Protein AF-A0A090W4I1-F1 (afdb_monomer_lite)

InterPro domains:
  IPR001086 Prephenate dehydratase [PF00800] (12-67)
  IPR001086 Prephenate dehydratase [PS51171] (11-68)

Organism: NCBI:txid504487

Structure (mmCIF, N/CA/C/O backbone):
data_AF-A0A090W4I1-F1
#
_entry.id   AF-A0A090W4I1-F1
#
loop_
_atom_site.group_PDB
_atom_site.id
_atom_site.type_symbol
_atom_site.label_atom_id
_atom_site.label_alt_id
_atom_site.label_comp_id
_atom_site.label_asym_id
_atom_site.label_entity_id
_atom_site.label_seq_id
_atom_site.pdbx_PDB_ins_code
_atom_site.Cartn_x
_atom_site.Cartn_y
_atom_site.Cartn_z
_atom_site.occupancy
_atom_site.B_iso_or_equiv
_atom_site.auth_seq_id
_atom_site.auth_comp_id
_atom_site.auth_asym_id
_atom_site.auth_atom_id
_atom_site.pdbx_PDB_model_num
ATOM 1 N N . MET A 1 1 ? -14.441 21.746 24.539 1.00 41.72 1 MET A N 1
ATOM 2 C CA . MET A 1 1 ? -13.877 20.390 24.402 1.00 41.72 1 MET A CA 1
ATOM 3 C C . MET A 1 1 ? -13.731 20.138 22.911 1.00 41.72 1 MET A C 1
ATOM 5 O O . MET A 1 1 ? -14.734 19.889 22.257 1.00 41.72 1 MET A O 1
ATOM 9 N N . LYS A 1 2 ? -12.548 20.397 22.340 1.00 39.69 2 LYS A N 1
ATOM 10 C CA . LYS A 1 2 ? -12.304 20.097 20.924 1.00 39.69 2 LYS A CA 1
ATOM 11 C C . LYS A 1 2 ? -12.167 18.584 20.833 1.00 39.69 2 LYS A C 1
ATOM 13 O O . LYS A 1 2 ? -11.273 18.020 21.453 1.00 39.69 2 LYS A O 1
ATOM 18 N N . ILE A 1 3 ? -13.120 17.944 20.173 1.00 49.00 3 ILE A N 1
ATOM 19 C CA . ILE A 1 3 ? -13.075 16.515 19.886 1.00 49.00 3 ILE A CA 1
ATOM 20 C C . ILE A 1 3 ? -12.123 16.391 18.693 1.00 49.00 3 ILE A C 1
ATOM 22 O O . ILE A 1 3 ? -12.548 16.355 17.545 1.00 49.00 3 ILE A O 1
ATOM 26 N N . GLU A 1 4 ? -10.824 16.490 18.962 1.00 49.47 4 GLU A N 1
ATOM 27 C CA . GLU A 1 4 ? -9.777 16.180 17.991 1.00 49.47 4 GLU A CA 1
ATOM 28 C C . GLU A 1 4 ? -9.715 14.649 17.936 1.00 49.47 4 GLU A C 1
ATOM 30 O O . GLU A 1 4 ? -8.958 14.018 18.673 1.00 49.47 4 GLU A O 1
ATOM 35 N N . THR A 1 5 ? -10.592 14.020 17.152 1.00 52.06 5 THR A N 1
ATOM 36 C CA . THR A 1 5 ? -10.461 12.591 16.855 1.00 52.06 5 THR A CA 1
ATOM 37 C C . THR A 1 5 ? -9.253 12.444 15.936 1.00 52.06 5 THR A C 1
ATOM 39 O O . THR A 1 5 ? -9.382 12.469 14.716 1.00 52.06 5 THR A O 1
ATOM 42 N N . PHE A 1 6 ? -8.055 12.382 16.515 1.00 58.06 6 PHE A N 1
ATOM 43 C CA . PHE A 1 6 ? -6.846 12.049 15.777 1.00 58.06 6 PHE A CA 1
ATOM 44 C C . PHE A 1 6 ? -6.960 10.564 15.420 1.00 58.06 6 PHE A C 1
ATOM 46 O O . PHE A 1 6 ? -6.728 9.699 16.264 1.00 58.06 6 PHE A O 1
ATOM 53 N N . PHE A 1 7 ? -7.448 10.260 14.215 1.00 66.88 7 PHE A N 1
ATOM 54 C CA . PHE A 1 7 ? -7.462 8.889 13.714 1.00 66.88 7 PHE A CA 1
ATOM 55 C C . PHE A 1 7 ? -6.011 8.416 13.628 1.00 66.88 7 PHE A C 1
ATOM 57 O O . PHE A 1 7 ? -5.219 8.952 12.856 1.00 66.88 7 PHE A O 1
ATOM 64 N N . MET A 1 8 ? -5.658 7.455 14.478 1.00 83.69 8 MET A N 1
ATOM 65 C CA . MET A 1 8 ? -4.350 6.820 14.443 1.00 83.69 8 MET A CA 1
ATOM 66 C C . MET A 1 8 ? -4.306 5.900 13.226 1.00 83.69 8 MET A C 1
ATOM 68 O O . MET A 1 8 ? -5.105 4.971 13.135 1.00 83.69 8 MET A O 1
ATOM 72 N N . ILE A 1 9 ? -3.405 6.195 12.293 1.00 93.94 9 ILE A N 1
ATOM 73 C CA . ILE A 1 9 ? -3.168 5.381 11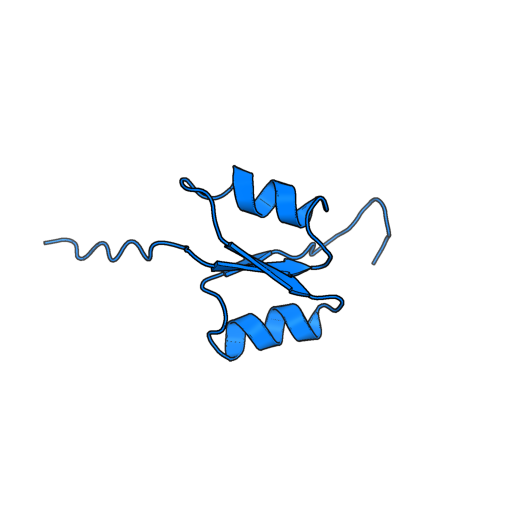.101 1.00 93.94 9 ILE A CA 1
ATOM 74 C C . ILE A 1 9 ? -2.310 4.191 11.524 1.00 93.94 9 ILE A C 1
ATOM 76 O O . ILE A 1 9 ? -1.182 4.390 11.964 1.00 93.94 9 ILE A O 1
ATOM 80 N N . ASN A 1 10 ? -2.843 2.976 11.414 1.00 94.56 10 ASN A N 1
ATOM 81 C CA . ASN A 1 10 ? -2.134 1.743 11.762 1.00 94.56 10 ASN A CA 1
ATOM 82 C C . ASN A 1 10 ? -1.797 0.920 10.516 1.00 94.56 10 ASN A C 1
ATOM 84 O O . ASN A 1 10 ? -0.749 0.2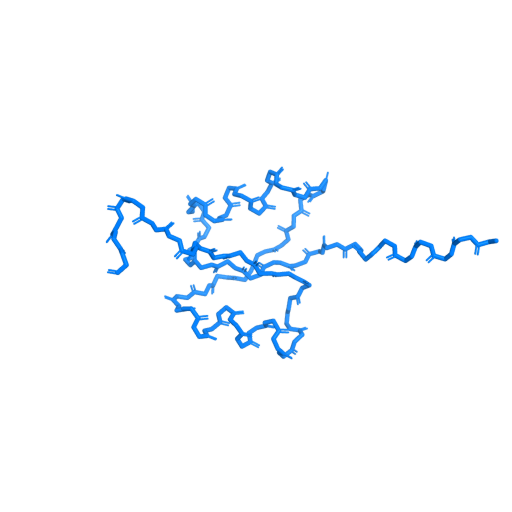85 10.476 1.00 94.56 10 ASN A O 1
ATOM 88 N N . THR A 1 11 ? -2.673 0.921 9.505 1.00 97.69 11 THR A N 1
ATOM 89 C CA . THR A 1 11 ? -2.495 0.137 8.271 1.00 97.69 11 THR A CA 1
ATOM 90 C C . THR A 1 11 ? -2.602 1.011 7.030 1.00 97.69 11 THR A C 1
ATOM 92 O O . THR A 1 11 ? -3.541 1.798 6.889 1.00 97.69 11 THR A O 1
ATOM 95 N N . VAL A 1 12 ? -1.668 0.840 6.093 1.00 98.06 12 VAL A N 1
ATOM 96 C CA . VAL A 1 12 ? -1.590 1.627 4.860 1.00 98.06 12 VAL A CA 1
ATOM 97 C C . VAL A 1 12 ? -1.496 0.727 3.632 1.00 98.06 12 VAL A C 1
ATOM 99 O O . VAL A 1 12 ? -0.567 -0.069 3.501 1.00 98.06 12 VAL A O 1
ATOM 102 N N . ALA A 1 13 ? -2.417 0.873 2.682 1.00 98.50 13 ALA A N 1
ATOM 103 C CA . ALA A 1 13 ? -2.265 0.248 1.370 1.00 98.50 13 ALA A CA 1
ATOM 104 C C . ALA A 1 13 ? -1.219 1.008 0.544 1.00 98.50 13 ALA A C 1
ATOM 106 O O . ALA A 1 13 ? -1.295 2.229 0.413 1.00 98.50 13 ALA A O 1
ATOM 107 N N . ILE A 1 14 ? -0.248 0.304 -0.035 1.00 98.12 14 ILE A N 1
ATOM 108 C CA . ILE A 1 14 ? 0.776 0.904 -0.896 1.00 98.12 14 ILE A CA 1
ATOM 109 C C . ILE A 1 14 ? 0.702 0.321 -2.305 1.00 98.12 14 ILE A C 1
ATOM 111 O O . ILE A 1 14 ? 0.490 -0.880 -2.479 1.00 98.12 14 ILE A O 1
ATOM 115 N N . GLN A 1 15 ? 0.931 1.148 -3.324 1.00 96.69 15 GLN A N 1
ATOM 116 C CA . GLN A 1 15 ? 1.154 0.640 -4.677 1.00 96.69 15 GLN A CA 1
ATOM 117 C C . GLN A 1 15 ? 2.553 -0.008 -4.762 1.00 96.69 15 GLN A C 1
ATOM 119 O O . GLN A 1 15 ? 3.569 0.633 -4.501 1.00 96.69 15 GLN A O 1
ATOM 124 N N . GLY A 1 16 ? 2.630 -1.285 -5.124 1.00 94.75 16 GLY A N 1
ATOM 125 C CA . GLY A 1 16 ? 3.866 -2.069 -5.162 1.00 94.75 16 GLY A CA 1
ATOM 126 C C . GLY A 1 16 ? 4.109 -2.888 -3.890 1.00 94.75 16 GLY A C 1
ATOM 127 O O . GLY A 1 16 ? 3.170 -3.311 -3.224 1.00 94.75 16 GLY A O 1
ATOM 128 N N . ILE A 1 17 ? 5.385 -3.145 -3.590 1.00 96.75 17 ILE A N 1
ATOM 129 C CA . ILE A 1 17 ? 5.833 -4.09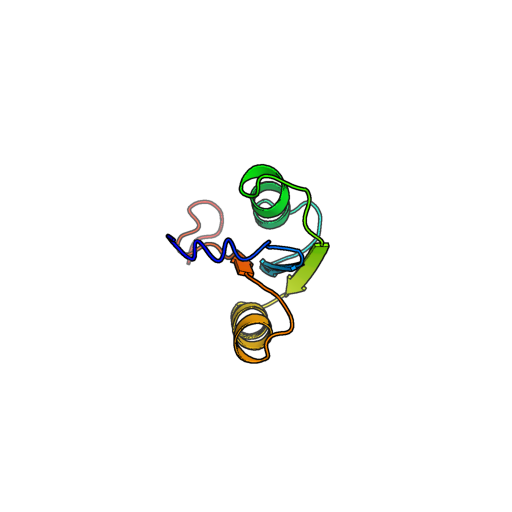3 -2.553 1.00 96.75 17 ILE A CA 1
ATOM 130 C C . ILE A 1 17 ? 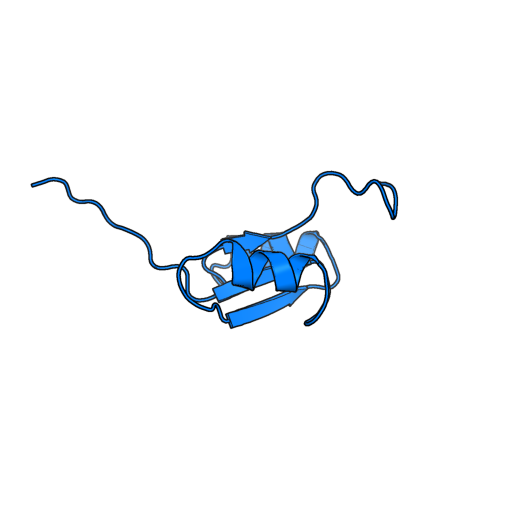6.655 -3.414 -1.448 1.00 96.75 17 ILE A C 1
ATOM 132 O O . ILE A 1 17 ? 7.102 -2.268 -1.597 1.00 96.75 17 ILE A O 1
ATOM 136 N N . ARG A 1 18 ? 6.925 -4.132 -0.354 1.00 97.12 18 ARG A N 1
ATOM 137 C CA . ARG A 1 18 ? 7.871 -3.740 0.694 1.00 97.12 18 ARG A CA 1
ATOM 138 C C . ARG A 1 18 ? 9.237 -3.439 0.085 1.00 97.12 18 ARG A C 1
ATOM 140 O O . ARG A 1 18 ? 9.775 -4.196 -0.716 1.00 97.12 18 ARG A O 1
ATOM 147 N N . GLY A 1 19 ? 9.804 -2.311 0.492 1.00 95.56 19 GLY A N 1
ATOM 148 C CA . GLY A 1 19 ? 11.067 -1.795 -0.041 1.00 95.56 19 GLY A CA 1
ATOM 149 C C . GLY A 1 19 ? 10.912 -0.894 -1.271 1.00 95.56 19 GLY A C 1
ATOM 150 O O . GLY A 1 19 ? 11.901 -0.311 -1.704 1.00 95.56 19 GLY A O 1
ATOM 151 N N . SER A 1 20 ? 9.700 -0.727 -1.812 1.00 95.00 20 SER A N 1
ATOM 152 C CA . SER A 1 20 ? 9.416 0.307 -2.816 1.00 95.00 20 SER A CA 1
ATOM 153 C C . SER A 1 20 ? 9.498 1.722 -2.230 1.00 95.00 20 SER A C 1
ATOM 155 O O . SER A 1 20 ? 9.476 1.915 -1.013 1.00 95.00 20 SER A O 1
ATOM 157 N N . PHE A 1 21 ? 9.511 2.739 -3.097 1.00 94.19 21 PHE A N 1
ATOM 158 C CA . PHE A 1 21 ? 9.406 4.130 -2.651 1.00 94.19 21 PHE A CA 1
ATOM 159 C C . PHE A 1 21 ? 8.114 4.397 -1.867 1.00 94.19 21 PHE A C 1
ATOM 161 O O . PHE A 1 21 ? 8.153 5.124 -0.883 1.00 94.19 21 PHE A O 1
ATOM 168 N N . HIS A 1 22 ? 6.994 3.759 -2.223 1.00 95.56 22 HIS A N 1
ATOM 169 C CA . HIS A 1 22 ? 5.740 3.905 -1.480 1.00 95.56 22 HIS A CA 1
ATOM 170 C C . HIS A 1 22 ? 5.816 3.295 -0.074 1.00 95.56 22 HIS A C 1
ATOM 172 O O . HIS A 1 22 ? 5.260 3.865 0.860 1.00 95.56 22 HIS A O 1
ATOM 178 N N . HIS A 1 23 ? 6.560 2.196 0.102 1.00 96.69 23 HIS A N 1
ATOM 179 C CA . HIS A 1 23 ? 6.862 1.663 1.434 1.00 96.69 23 HIS A CA 1
ATOM 180 C C . HIS A 1 23 ? 7.707 2.644 2.255 1.00 96.69 23 HIS A C 1
ATOM 182 O O . HIS A 1 23 ? 7.426 2.852 3.425 1.00 96.69 23 HIS A O 1
ATOM 188 N N . ILE A 1 24 ? 8.719 3.280 1.659 1.00 95.81 24 ILE A N 1
ATOM 189 C CA . ILE A 1 24 ? 9.525 4.284 2.374 1.00 95.81 24 ILE A CA 1
ATOM 190 C C . ILE A 1 24 ? 8.640 5.460 2.808 1.00 95.81 24 ILE A C 1
ATOM 192 O O . ILE A 1 24 ? 8.670 5.851 3.969 1.00 95.81 24 ILE A O 1
ATOM 196 N N . VAL A 1 25 ? 7.788 5.973 1.914 1.00 95.50 25 VAL A N 1
ATOM 197 C CA . VAL A 1 25 ? 6.845 7.051 2.254 1.00 95.50 25 VAL A CA 1
ATOM 198 C C . VAL A 1 25 ? 5.900 6.630 3.380 1.00 95.50 25 VAL A C 1
ATOM 200 O O . VAL A 1 25 ? 5.643 7.438 4.266 1.00 95.50 25 VAL A O 1
ATOM 203 N N . SER A 1 26 ? 5.419 5.380 3.399 1.00 95.88 26 SER A N 1
ATOM 204 C CA . SER A 1 26 ? 4.539 4.912 4.477 1.00 95.88 26 SER A CA 1
ATOM 205 C C . SER A 1 26 ? 5.226 4.918 5.842 1.00 95.88 26 SER A C 1
ATOM 207 O O . SER A 1 26 ? 4.561 5.163 6.837 1.00 95.88 26 SER A O 1
ATOM 209 N N . GLN A 1 27 ? 6.533 4.662 5.905 1.00 95.06 27 GLN A N 1
ATOM 210 C CA . GLN A 1 27 ? 7.268 4.655 7.174 1.00 95.06 27 GLN A CA 1
ATOM 211 C C . GLN A 1 27 ? 7.720 6.056 7.615 1.00 95.06 27 GLN A C 1
ATOM 213 O O . GLN A 1 27 ? 7.856 6.294 8.807 1.00 95.06 27 GLN A O 1
ATOM 218 N N . GLU A 1 28 ? 7.934 6.984 6.677 1.00 94.94 28 GLU A N 1
ATOM 219 C CA . GLU A 1 28 ? 8.459 8.328 6.976 1.00 94.94 28 GLU A CA 1
ATOM 220 C C . GLU A 1 28 ? 7.366 9.400 7.136 1.00 94.94 28 GLU A C 1
ATOM 222 O O . GLU A 1 28 ? 7.590 10.427 7.773 1.00 94.94 28 GLU A O 1
ATOM 227 N N . PHE A 1 29 ? 6.191 9.215 6.524 1.00 94.69 29 PHE A N 1
ATOM 228 C CA . PHE A 1 29 ? 5.125 10.223 6.548 1.00 94.69 29 PHE A CA 1
ATOM 229 C C . PHE A 1 29 ? 4.318 10.210 7.854 1.00 94.69 29 PHE A C 1
ATOM 231 O O . PHE A 1 29 ? 3.899 11.266 8.333 1.00 94.69 29 PHE A O 1
ATOM 238 N N . PHE A 1 30 ? 4.079 9.026 8.422 1.00 91.31 30 PHE A N 1
ATOM 239 C CA . PHE A 1 30 ? 3.323 8.870 9.663 1.00 91.31 30 PHE A CA 1
ATOM 240 C C . PHE A 1 30 ? 4.251 8.936 10.880 1.00 91.31 30 PHE A C 1
ATOM 242 O O . PHE A 1 30 ? 5.419 8.575 10.811 1.00 91.31 30 PHE A O 1
ATOM 249 N N . SER A 1 31 ? 3.732 9.434 12.007 1.00 86.69 31 SER A N 1
ATOM 250 C CA . SER A 1 31 ? 4.530 9.623 13.230 1.00 86.69 31 SER A CA 1
ATOM 251 C C . SER A 1 31 ? 4.950 8.314 13.902 1.00 86.69 31 SER A C 1
ATOM 253 O O . SER A 1 31 ? 5.896 8.320 14.679 1.00 86.69 31 SER A O 1
ATOM 255 N N . GLU A 1 32 ? 4.250 7.221 13.607 1.00 89.62 32 GLU A N 1
ATOM 256 C CA . GLU A 1 32 ? 4.524 5.879 14.114 1.00 89.62 32 GLU A CA 1
ATOM 257 C C . GLU A 1 32 ? 4.626 4.903 12.932 1.00 89.62 32 GLU A C 1
ATOM 259 O O . GLU A 1 32 ? 3.968 5.131 11.909 1.00 89.62 32 GLU A O 1
ATOM 264 N N . PRO A 1 33 ? 5.415 3.818 13.050 1.00 90.88 33 PRO A N 1
ATOM 265 C CA . PRO A 1 33 ? 5.474 2.779 12.030 1.00 90.88 33 PRO A CA 1
ATOM 266 C C . PRO A 1 33 ? 4.092 2.186 11.749 1.00 90.88 33 PRO A C 1
ATOM 268 O O . PRO A 1 33 ? 3.333 1.889 12.672 1.00 90.88 33 PRO A O 1
ATOM 271 N N . VAL A 1 34 ? 3.801 1.962 10.469 1.00 95.88 34 VAL A N 1
ATOM 272 C CA . VAL A 1 34 ? 2.519 1.420 9.999 1.00 95.88 34 VAL A CA 1
ATOM 273 C C . VAL A 1 34 ? 2.706 0.066 9.329 1.00 95.88 34 VAL A C 1
ATOM 275 O O . VAL A 1 34 ? 3.697 -0.167 8.620 1.00 95.88 34 VAL A O 1
ATOM 278 N N . ASP A 1 35 ? 1.720 -0.807 9.504 1.00 97.75 35 ASP A N 1
ATOM 279 C CA . ASP A 1 35 ? 1.587 -2.017 8.704 1.00 97.75 35 ASP A CA 1
ATOM 280 C C . ASP A 1 35 ? 1.219 -1.656 7.263 1.00 97.75 35 ASP A C 1
ATOM 282 O O . ASP A 1 35 ? 0.575 -0.639 6.994 1.00 97.75 35 ASP A O 1
ATOM 286 N N . ILE A 1 36 ? 1.640 -2.496 6.315 1.00 98.12 36 ILE A N 1
ATOM 287 C CA . ILE A 1 36 ? 1.391 -2.266 4.892 1.00 98.12 36 ILE A CA 1
ATOM 288 C C . ILE A 1 36 ? 0.576 -3.381 4.253 1.00 98.12 36 ILE A C 1
ATOM 290 O O . ILE A 1 36 ? 0.778 -4.561 4.543 1.00 98.12 36 ILE A O 1
ATOM 294 N N . ILE A 1 37 ? -0.275 -2.991 3.307 1.00 98.44 37 ILE A N 1
ATOM 295 C CA . ILE A 1 37 ? -0.913 -3.894 2.348 1.00 98.44 37 ILE A CA 1
ATOM 296 C C . ILE A 1 37 ? -0.297 -3.627 0.975 1.00 98.44 37 ILE A C 1
ATOM 298 O O . ILE A 1 37 ? -0.450 -2.545 0.408 1.00 98.44 37 ILE A O 1
ATOM 302 N N . GLU A 1 38 ? 0.418 -4.614 0.440 1.00 98.38 38 GLU A N 1
ATOM 303 C CA . GLU A 1 38 ? 1.045 -4.539 -0.881 1.00 98.38 38 GLU A CA 1
ATOM 304 C C . GLU A 1 38 ? -0.004 -4.726 -1.983 1.00 98.38 38 GLU A C 1
ATOM 306 O O . GLU A 1 38 ? -0.677 -5.757 -2.054 1.00 98.38 38 GLU A O 1
ATOM 311 N N . CYS A 1 39 ? -0.142 -3.736 -2.863 1.00 98.06 39 CYS A N 1
ATOM 312 C CA . CYS A 1 39 ? -1.114 -3.752 -3.951 1.00 98.06 39 CYS A CA 1
ATOM 313 C C . CYS A 1 39 ? -0.413 -3.613 -5.303 1.00 98.06 39 CYS A C 1
ATOM 315 O O . CYS A 1 39 ? 0.231 -2.606 -5.588 1.00 98.06 39 CYS A O 1
ATOM 317 N N . MET A 1 40 ? -0.581 -4.595 -6.190 1.00 95.19 40 MET A N 1
ATOM 318 C CA . MET A 1 40 ? 0.096 -4.591 -7.496 1.00 95.19 40 MET A CA 1
ATOM 319 C C . MET A 1 40 ? -0.542 -3.654 -8.530 1.00 95.19 40 MET A C 1
ATOM 321 O O . MET A 1 40 ? 0.095 -3.322 -9.528 1.00 95.19 40 MET A O 1
ATOM 325 N N . THR A 1 41 ? -1.780 -3.211 -8.307 1.00 94.44 41 THR A N 1
ATOM 326 C CA . THR A 1 41 ? -2.515 -2.310 -9.203 1.00 94.44 41 THR A CA 1
ATOM 327 C C . THR A 1 41 ? -3.083 -1.129 -8.426 1.00 94.44 41 THR A C 1
ATOM 329 O O . THR A 1 41 ? -3.348 -1.238 -7.228 1.00 94.44 41 THR A O 1
ATOM 332 N N . PHE A 1 42 ? -3.305 -0.007 -9.116 1.00 94.19 42 PHE A N 1
ATOM 333 C CA . PHE A 1 42 ? -3.995 1.149 -8.536 1.00 94.19 42 PHE A CA 1
ATOM 334 C C . PHE A 1 42 ? -5.411 0.787 -8.075 1.00 94.19 42 PHE A C 1
ATOM 336 O O . PHE A 1 42 ? -5.802 1.156 -6.973 1.00 94.19 42 PHE A O 1
ATOM 343 N N . ASP A 1 43 ? -6.135 -0.017 -8.859 1.00 96.81 43 ASP A N 1
ATOM 344 C CA . ASP A 1 43 ? -7.481 -0.475 -8.502 1.00 96.81 43 ASP A CA 1
ATOM 345 C C . ASP A 1 43 ? -7.500 -1.210 -7.160 1.00 96.81 43 ASP A C 1
ATOM 347 O O . ASP A 1 43 ? -8.386 -0.969 -6.346 1.00 96.81 43 ASP A O 1
ATOM 351 N N . ARG A 1 44 ? -6.493 -2.052 -6.880 1.00 97.94 44 ARG A N 1
ATOM 352 C CA . ARG A 1 44 ? -6.396 -2.755 -5.594 1.00 97.94 44 ARG A CA 1
ATOM 353 C C . ARG A 1 44 ? -6.124 -1.821 -4.421 1.00 97.94 44 ARG A C 1
ATOM 355 O O . ARG A 1 44 ? -6.702 -2.031 -3.362 1.00 97.94 44 ARG A O 1
ATOM 362 N N . VAL A 1 45 ? -5.296 -0.791 -4.613 1.00 98.00 45 VAL A N 1
ATOM 363 C CA . VAL A 1 45 ? -5.061 0.242 -3.588 1.00 98.00 45 VAL A CA 1
ATOM 364 C C . VAL A 1 45 ? -6.371 0.955 -3.247 1.00 98.00 45 VAL A C 1
ATOM 366 O O . VAL A 1 45 ? -6.704 1.130 -2.076 1.00 98.00 45 VAL A O 1
ATOM 369 N N . VAL A 1 46 ? -7.131 1.345 -4.273 1.00 97.69 46 VAL A N 1
ATOM 370 C CA . VAL A 1 46 ? -8.415 2.040 -4.108 1.00 97.69 46 VAL A CA 1
ATOM 371 C C . VAL A 1 46 ? -9.460 1.125 -3.468 1.00 97.69 46 VAL A C 1
ATOM 373 O O . VAL A 1 46 ? -10.173 1.553 -2.563 1.00 97.69 46 VAL A O 1
ATOM 376 N N . GLU A 1 47 ? -9.535 -0.135 -3.894 1.00 98.50 47 GLU A N 1
ATOM 377 C CA . GLU A 1 47 ? -10.450 -1.128 -3.330 1.00 98.50 47 GLU A CA 1
ATOM 378 C C . GLU A 1 47 ? -10.178 -1.370 -1.840 1.00 98.50 47 GLU A C 1
ATOM 380 O O . GLU A 1 47 ? -11.120 -1.337 -1.050 1.00 98.50 47 GLU A O 1
ATOM 385 N N . ALA A 1 48 ? -8.910 -1.520 -1.442 1.00 98.38 48 ALA A N 1
ATOM 386 C CA . ALA A 1 48 ? -8.529 -1.691 -0.039 1.00 98.38 48 ALA A CA 1
ATOM 387 C C . ALA A 1 48 ? -9.004 -0.513 0.832 1.00 98.38 48 ALA A C 1
ATOM 389 O O . ALA A 1 48 ? -9.518 -0.715 1.934 1.00 98.38 48 ALA A O 1
ATOM 390 N N . LEU A 1 49 ? -8.906 0.716 0.313 1.00 97.75 49 LEU A N 1
ATOM 391 C CA . LEU A 1 49 ? -9.375 1.907 1.018 1.00 97.75 49 LEU A CA 1
ATOM 392 C C . LEU A 1 49 ? -10.909 1.961 1.114 1.00 97.75 49 LEU A C 1
ATOM 394 O O . LEU A 1 49 ? -11.451 2.240 2.182 1.00 97.75 49 LEU A O 1
ATOM 398 N N . ILE A 1 50 ? -11.624 1.675 0.020 1.00 98.25 50 ILE A N 1
ATOM 399 C CA . ILE A 1 50 ? -13.099 1.691 -0.014 1.00 98.25 50 ILE A CA 1
ATOM 400 C C . ILE A 1 50 ? -13.689 0.602 0.893 1.00 98.25 50 ILE A C 1
ATOM 402 O O . ILE A 1 50 ? -14.685 0.845 1.579 1.00 98.25 50 ILE A O 1
ATOM 406 N N . ASN A 1 51 ? -13.063 -0.575 0.924 1.00 98.19 51 ASN A N 1
ATOM 407 C CA . ASN A 1 51 ? -13.491 -1.712 1.738 1.00 98.19 51 ASN A CA 1
ATOM 408 C C . ASN A 1 51 ? -13.062 -1.611 3.212 1.00 98.19 51 ASN A C 1
ATOM 410 O O . ASN A 1 51 ? -13.390 -2.507 3.987 1.00 98.19 51 ASN A O 1
ATOM 414 N N . GLN A 1 52 ? -12.373 -0.533 3.611 1.00 97.12 52 GLN A N 1
ATOM 415 C CA . GLN A 1 52 ? -11.858 -0.328 4.973 1.00 97.12 52 GLN A CA 1
ATOM 416 C C . GLN A 1 52 ? -10.873 -1.427 5.415 1.00 97.12 52 GLN A C 1
ATOM 418 O O . GLN A 1 52 ? -10.800 -1.776 6.591 1.00 97.12 52 GLN A O 1
ATOM 423 N N . GLU A 1 53 ? -10.104 -1.979 4.472 1.00 98.19 53 GLU A N 1
ATOM 424 C CA . GLU A 1 53 ? -9.011 -2.923 4.753 1.00 98.19 53 GLU A CA 1
ATOM 425 C C . GLU A 1 53 ? -7.763 -2.198 5.292 1.00 98.19 53 GLU A C 1
ATOM 427 O O . GLU A 1 53 ? -6.906 -2.813 5.922 1.00 98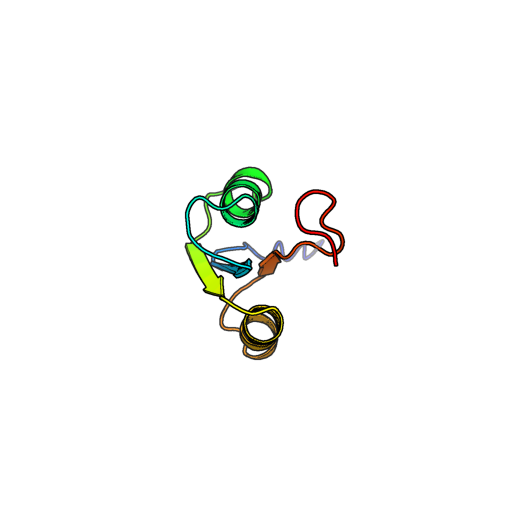.19 53 GLU A O 1
ATOM 432 N N . CYS A 1 54 ? -7.666 -0.886 5.064 1.00 97.69 54 CYS A N 1
ATOM 433 C CA . CYS A 1 54 ? -6.605 -0.012 5.555 1.00 97.69 54 CYS A CA 1
ATOM 434 C C . CYS A 1 54 ? -7.154 1.357 5.985 1.00 97.69 54 CYS A C 1
ATOM 436 O O . CYS A 1 54 ? -8.205 1.790 5.511 1.00 97.69 54 CYS A O 1
ATOM 438 N N . ASP A 1 55 ? -6.394 2.073 6.814 1.00 97.06 55 ASP A N 1
ATOM 439 C CA . ASP A 1 55 ? -6.743 3.416 7.297 1.00 97.06 55 ASP A CA 1
ATOM 440 C C . ASP A 1 55 ? -6.385 4.512 6.281 1.00 97.06 55 ASP A C 1
ATOM 442 O O . ASP A 1 55 ? -7.026 5.562 6.218 1.00 97.06 55 ASP A O 1
ATOM 446 N N . ALA A 1 56 ? -5.337 4.280 5.486 1.00 96.69 56 ALA A N 1
ATOM 447 C CA . ALA A 1 56 ? -4.863 5.199 4.459 1.0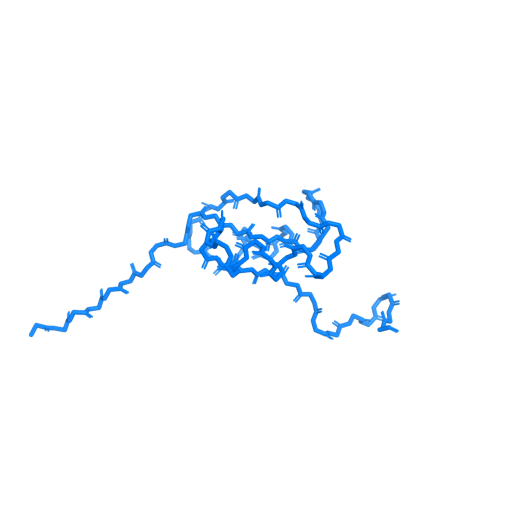0 96.69 56 ALA A CA 1
ATOM 448 C C . ALA A 1 56 ? -4.268 4.448 3.260 1.00 96.69 56 ALA A C 1
ATOM 450 O O . ALA A 1 56 ? -3.979 3.254 3.327 1.00 96.69 56 ALA A O 1
ATOM 451 N N . ALA A 1 57 ? -4.054 5.167 2.160 1.00 97.44 57 ALA A N 1
ATOM 452 C CA . ALA A 1 57 ? -3.464 4.627 0.944 1.00 97.44 57 ALA A CA 1
ATOM 453 C C . ALA A 1 57 ? -2.375 5.556 0.387 1.00 97.44 57 ALA A C 1
ATOM 455 O O . ALA A 1 57 ? -2.525 6.779 0.406 1.00 97.44 57 ALA A O 1
ATOM 456 N N . ILE A 1 58 ? -1.296 4.972 -0.136 1.00 96.75 58 ILE A N 1
ATOM 457 C CA . ILE A 1 58 ? -0.183 5.674 -0.781 1.00 96.75 58 ILE A CA 1
ATOM 458 C C . ILE A 1 58 ? 0.005 5.127 -2.195 1.00 96.75 58 ILE A C 1
ATOM 460 O O . ILE A 1 58 ? 0.286 3.946 -2.410 1.00 96.75 58 ILE A O 1
ATOM 464 N N . MET A 1 59 ? -0.088 6.024 -3.168 1.00 93.69 59 MET A N 1
ATOM 465 C CA . MET A 1 59 ? 0.192 5.757 -4.574 1.00 93.69 59 MET A CA 1
ATOM 466 C C . MET A 1 59 ? 0.741 7.025 -5.233 1.00 93.69 59 MET A C 1
ATOM 468 O O . MET A 1 59 ? 0.365 8.135 -4.853 1.00 93.69 59 MET A O 1
ATOM 472 N N . ALA A 1 60 ? 1.623 6.880 -6.219 1.00 89.56 60 ALA A N 1
ATOM 473 C CA . ALA A 1 60 ? 2.094 8.010 -7.011 1.00 89.56 60 ALA A CA 1
ATOM 474 C C . ALA A 1 60 ? 0.984 8.519 -7.946 1.00 89.56 60 ALA A C 1
ATOM 476 O O . ALA A 1 60 ? 0.386 7.735 -8.679 1.00 89.56 60 ALA A O 1
ATOM 477 N N . LEU A 1 61 ? 0.740 9.833 -7.942 1.00 83.94 61 LEU A N 1
ATOM 478 C CA . LEU A 1 61 ? -0.133 10.499 -8.922 1.00 83.94 61 LEU A CA 1
ATOM 479 C C . LEU A 1 61 ? 0.615 10.836 -10.215 1.00 83.94 61 LEU A C 1
ATOM 481 O O . LEU A 1 61 ? 0.056 10.765 -11.303 1.00 83.94 61 LEU A O 1
ATOM 485 N N . GLU A 1 62 ? 1.895 11.170 -10.087 1.00 82.38 62 GLU A N 1
ATOM 486 C CA . GLU A 1 62 ? 2.812 11.380 -11.197 1.00 82.38 62 GLU A CA 1
ATOM 487 C C . GLU A 1 62 ? 4.107 10.636 -10.886 1.00 82.38 62 GLU A C 1
ATOM 489 O O . GLU A 1 62 ? 4.621 10.701 -9.766 1.00 82.38 62 GLU A O 1
ATOM 494 N N . ASN A 1 63 ? 4.641 9.920 -11.872 1.00 70.62 63 ASN A N 1
ATOM 495 C CA . ASN A 1 63 ? 5.917 9.234 -11.740 1.00 70.62 63 ASN A CA 1
ATOM 496 C C . ASN A 1 63 ? 6.860 9.687 -12.855 1.00 70.62 63 ASN A C 1
ATOM 498 O O . ASN A 1 63 ? 6.729 9.269 -14.002 1.00 70.62 63 ASN A O 1
ATOM 502 N N . SER A 1 64 ? 7.839 10.525 -12.516 1.00 66.88 64 SER A N 1
ATOM 503 C CA . SER A 1 64 ? 8.847 11.000 -13.471 1.00 66.88 64 SER A CA 1
ATOM 504 C C . SER A 1 64 ? 9.874 9.931 -13.865 1.00 66.88 64 SER A C 1
ATOM 506 O O . SER A 1 64 ? 10.611 10.129 -14.828 1.00 66.88 64 SER A O 1
ATOM 508 N N . ILE A 1 65 ? 9.927 8.802 -13.147 1.00 65.31 65 ILE A N 1
ATOM 509 C CA . ILE A 1 65 ? 10.872 7.702 -13.392 1.00 65.31 65 ILE A CA 1
ATOM 510 C C . ILE A 1 65 ? 10.264 6.640 -14.316 1.00 65.31 65 ILE A C 1
ATOM 512 O O . ILE A 1 65 ? 10.964 6.122 -15.182 1.00 65.31 65 ILE A O 1
ATOM 516 N N . ALA A 1 66 ? 8.980 6.310 -14.142 1.00 61.97 66 ALA A N 1
ATOM 517 C CA . ALA A 1 66 ? 8.303 5.286 -14.948 1.00 61.97 66 ALA A CA 1
ATOM 518 C C . ALA A 1 66 ? 7.329 5.848 -15.997 1.00 61.97 66 ALA A C 1
ATOM 520 O O . ALA A 1 66 ? 6.882 5.088 -16.850 1.00 61.97 66 ALA A O 1
ATOM 521 N N . GLY A 1 67 ? 7.039 7.155 -15.972 1.00 52.56 67 GLY A N 1
ATOM 522 C CA . GLY A 1 67 ? 5.968 7.745 -16.776 1.00 52.56 67 GLY A CA 1
ATOM 523 C C . GLY A 1 67 ? 4.581 7.282 -16.316 1.00 52.56 67 GLY A C 1
ATOM 524 O O . GLY A 1 67 ? 4.446 6.261 -15.644 1.00 52.56 67 GLY A O 1
ATOM 525 N N . LEU A 1 68 ? 3.560 8.079 -16.638 1.00 49.91 68 LEU A N 1
ATOM 526 C CA . LEU A 1 68 ? 2.157 7.653 -16.597 1.00 49.91 68 LEU A CA 1
ATOM 527 C C . LEU A 1 68 ? 1.886 6.638 -17.713 1.00 49.91 68 LEU A C 1
ATOM 529 O O . LEU A 1 68 ? 2.357 6.896 -18.847 1.00 49.91 68 LEU A O 1
#

Radius of gyration: 13.03 Å; chains: 1; bounding box: 25×25×41 Å

pLDDT: mean 87.7, std 16.47, range [39.69, 98.5]

Secondary structure (DSSP, 8-state):
----------EEEEEB-TTSHHHHHHHHHSSS--EEEEESSHHHHHHHHHTTS-SEEE--S--TTT--

Foldseek 3Di:
DPPPPPPQWAEEEEAADCPDPRNVCQQPVHPHHHHYDYDPDPVRQVVCVVVVVGPYYDDDPADPPPGD

Sequence (68 aa):
MKIETFFMINTVAIQGIRGSFHHIVSQEFFSEPVDIIECMTFDRVVEALINQECDAAIMALENSIAGL